Protein AF-A0A0L6JP35-F1 (afdb_monomer_lite)

Sequence (84 aa):
MDKIIKKILLYGLLRRFDDMRYVPGQRVNYKNYSAQIVFYYPSYKKGKDAYTIKFFKDGTEFHRLCVEEELSEEMQIQFDDILK

Secondary structure (DSSP, 8-state):
--HHHHHHHHHHHHHHHHT-SS-TT-EEEETTEEEEEEEEEEEEETTEEEEEEEEEETTEEEEEEEEGGGEEE-----GGGS--

Radius of gyration: 16.92 Å; chains: 1; bounding box: 47×42×33 Å

pLDDT: mean 81.43, std 16.76, range [46.5, 97.81]

Structure (mmCIF, N/CA/C/O backbone):
data_AF-A0A0L6JP35-F1
#
_entry.id   AF-A0A0L6JP35-F1
#
loop_
_atom_site.group_PDB
_atom_site.id
_atom_site.type_symbol
_atom_site.label_atom_id
_atom_site.label_alt_id
_atom_site.label_comp_id
_atom_site.label_asym_id
_atom_site.label_entity_id
_atom_site.label_seq_id
_atom_site.pdbx_PDB_ins_code
_atom_site.Cartn_x
_atom_site.Cartn_y
_atom_site.Cartn_z
_atom_site.occupancy
_atom_site.B_iso_or_equiv
_atom_site.auth_seq_id
_atom_site.auth_comp_id
_atom_site.auth_asym_id
_atom_site.auth_atom_id
_atom_site.pdbx_PDB_model_num
ATOM 1 N N . MET A 1 1 ? 35.952 -8.163 -5.436 1.00 53.91 1 MET A N 1
ATOM 2 C CA . MET A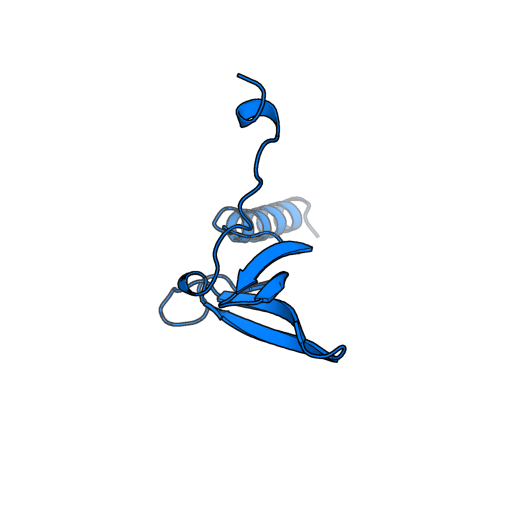 1 1 ? 34.476 -8.046 -5.400 1.00 53.91 1 MET A CA 1
ATOM 3 C C . MET A 1 1 ? 34.143 -6.559 -5.354 1.00 53.91 1 MET A C 1
ATOM 5 O O . MET A 1 1 ? 34.247 -5.920 -4.312 1.00 53.91 1 MET A O 1
ATOM 9 N N . ASP A 1 2 ? 33.948 -5.993 -6.541 1.00 63.34 2 ASP A N 1
ATOM 10 C CA . ASP A 1 2 ? 34.251 -4.600 -6.866 1.00 63.34 2 ASP A CA 1
ATOM 11 C C . ASP A 1 2 ? 33.286 -3.553 -6.308 1.00 63.34 2 ASP A C 1
ATOM 13 O O . ASP A 1 2 ? 32.063 -3.697 -6.376 1.00 63.34 2 ASP A O 1
ATOM 17 N N . LYS A 1 3 ? 33.851 -2.419 -5.865 1.00 67.75 3 LYS A N 1
ATOM 18 C CA . LYS A 1 3 ? 33.106 -1.181 -5.556 1.00 67.75 3 LYS A CA 1
ATOM 19 C C . LYS A 1 3 ? 32.190 -0.764 -6.717 1.00 67.75 3 LYS A C 1
ATOM 21 O O . LYS A 1 3 ? 31.130 -0.193 -6.479 1.00 67.75 3 LYS A O 1
ATOM 26 N N . ILE A 1 4 ? 32.576 -1.090 -7.951 1.00 71.62 4 ILE A N 1
ATOM 27 C CA . ILE A 1 4 ? 31.811 -0.836 -9.178 1.00 71.62 4 ILE A CA 1
ATOM 28 C C . ILE A 1 4 ? 30.510 -1.650 -9.199 1.00 71.62 4 ILE A C 1
ATOM 30 O O . ILE A 1 4 ? 29.452 -1.082 -9.449 1.00 71.62 4 ILE A O 1
ATOM 34 N N . ILE A 1 5 ? 30.552 -2.942 -8.851 1.00 67.06 5 ILE A N 1
ATOM 35 C CA . ILE A 1 5 ? 29.360 -3.808 -8.821 1.00 67.06 5 ILE A CA 1
ATOM 36 C C . ILE A 1 5 ? 28.379 -3.323 -7.748 1.00 67.06 5 ILE A C 1
ATOM 38 O O . ILE A 1 5 ? 27.187 -3.205 -8.016 1.00 67.06 5 ILE A O 1
ATOM 42 N N . LYS A 1 6 ? 28.876 -2.948 -6.559 1.00 64.56 6 LYS A N 1
ATOM 43 C CA . LYS A 1 6 ? 28.037 -2.346 -5.507 1.00 64.56 6 LYS A CA 1
ATOM 44 C C . LYS A 1 6 ? 27.388 -1.039 -5.959 1.00 64.56 6 LYS A C 1
ATOM 46 O O . LYS A 1 6 ? 26.224 -0.814 -5.661 1.00 64.56 6 LYS A O 1
ATOM 51 N N . LYS A 1 7 ? 28.120 -0.193 -6.686 1.00 62.94 7 LYS A N 1
ATOM 52 C CA . LYS A 1 7 ? 27.627 1.095 -7.186 1.00 62.94 7 LYS A CA 1
ATOM 53 C C . LYS A 1 7 ? 26.591 0.915 -8.304 1.00 62.94 7 LYS A C 1
ATOM 55 O O . LYS A 1 7 ? 25.576 1.593 -8.279 1.00 62.94 7 LYS A O 1
ATOM 60 N N . ILE A 1 8 ? 26.782 -0.039 -9.219 1.00 64.12 8 ILE A N 1
ATOM 61 C CA . ILE A 1 8 ? 25.792 -0.392 -10.256 1.00 64.12 8 ILE A CA 1
ATOM 62 C C . ILE A 1 8 ? 24.529 -0.989 -9.630 1.00 64.12 8 ILE A C 1
ATOM 64 O O . ILE A 1 8 ? 23.430 -0.579 -9.990 1.00 64.12 8 ILE A O 1
ATOM 68 N N . LEU A 1 9 ? 24.671 -1.906 -8.667 1.00 61.62 9 LEU A N 1
ATOM 69 C CA . LEU A 1 9 ? 23.534 -2.458 -7.929 1.00 61.62 9 LEU A CA 1
ATOM 70 C C . LEU A 1 9 ? 22.797 -1.370 -7.151 1.00 61.62 9 LEU A C 1
ATOM 72 O O . LEU A 1 9 ? 21.577 -1.322 -7.211 1.00 61.62 9 LEU A O 1
ATOM 76 N N . LEU A 1 10 ? 23.521 -0.468 -6.484 1.00 61.56 10 LEU A N 1
ATOM 77 C CA . LEU A 1 10 ? 22.933 0.657 -5.765 1.00 61.56 10 LEU A CA 1
ATOM 78 C C . LEU A 1 10 ? 22.208 1.611 -6.721 1.00 61.56 10 LEU A C 1
ATOM 80 O O . LEU A 1 10 ? 21.080 1.973 -6.437 1.00 61.56 10 LEU A O 1
ATOM 84 N N . TYR A 1 11 ? 22.780 1.967 -7.874 1.00 57.19 11 TYR A N 1
ATOM 85 C CA . TYR A 1 11 ? 22.084 2.800 -8.862 1.00 57.19 11 TYR A CA 1
ATOM 86 C C . TYR A 1 11 ? 20.883 2.098 -9.499 1.00 57.19 11 TYR A C 1
ATOM 88 O O . TYR A 1 11 ? 19.872 2.744 -9.740 1.00 57.19 11 TYR A O 1
ATOM 96 N N . GLY A 1 12 ? 20.963 0.792 -9.764 1.00 57.69 12 GLY A N 1
ATOM 97 C CA . GLY A 1 12 ? 19.825 0.010 -10.253 1.00 57.69 12 GLY A CA 1
ATOM 98 C C . GLY A 1 12 ? 18.713 -0.127 -9.210 1.00 57.69 12 GLY A C 1
ATOM 99 O O . GLY A 1 12 ? 17.538 -0.140 -9.567 1.00 57.69 12 GLY A O 1
ATOM 100 N N . LEU A 1 13 ? 19.075 -0.190 -7.925 1.00 59.06 13 LEU A N 1
ATOM 101 C CA . LEU A 1 13 ? 18.137 -0.195 -6.806 1.00 59.06 13 LEU A CA 1
ATOM 102 C C . LEU A 1 13 ? 17.512 1.194 -6.607 1.00 59.06 13 LEU A C 1
ATOM 104 O O . LEU A 1 13 ? 16.300 1.291 -6.497 1.00 59.06 13 LEU A O 1
ATOM 108 N N . LEU A 1 14 ? 18.319 2.259 -6.624 1.00 52.97 14 LEU A N 1
ATOM 109 C CA . LEU A 1 14 ? 17.878 3.647 -6.450 1.00 52.97 14 LEU A CA 1
ATOM 110 C C . LEU A 1 14 ? 16.978 4.114 -7.599 1.00 52.97 14 LEU A C 1
ATOM 112 O O . LEU A 1 14 ? 15.913 4.649 -7.328 1.00 52.97 14 LEU A O 1
ATOM 116 N N . ARG A 1 15 ? 17.315 3.803 -8.861 1.00 52.41 15 ARG A N 1
ATOM 117 C CA . ARG A 1 15 ? 16.432 4.104 -10.006 1.00 52.41 15 ARG A CA 1
ATOM 118 C C . ARG A 1 15 ? 15.074 3.412 -9.915 1.00 52.41 15 ARG A C 1
ATOM 120 O O . ARG A 1 15 ? 14.109 3.917 -10.461 1.00 52.41 15 ARG A O 1
ATOM 127 N N . ARG A 1 16 ? 14.985 2.251 -9.253 1.00 55.44 16 ARG A N 1
ATOM 128 C CA . ARG A 1 16 ? 13.698 1.578 -9.018 1.00 55.44 16 ARG A CA 1
ATOM 129 C C . ARG A 1 16 ? 12.842 2.283 -7.970 1.00 55.44 16 ARG A C 1
ATOM 131 O O . ARG A 1 16 ? 11.661 1.984 -7.917 1.00 55.44 16 ARG A O 1
ATOM 138 N N . PHE A 1 17 ? 13.410 3.169 -7.154 1.00 58.31 17 PHE A N 1
ATOM 139 C CA . PHE A 1 17 ? 12.678 3.955 -6.160 1.00 58.31 17 PHE A CA 1
ATOM 140 C C . PHE A 1 17 ? 12.363 5.386 -6.623 1.00 58.31 17 PHE A C 1
ATOM 142 O O . PHE A 1 17 ? 11.512 6.009 -6.000 1.00 58.31 17 PHE A O 1
ATOM 149 N N . ASP A 1 18 ? 12.990 5.893 -7.693 1.00 63.22 18 ASP A N 1
ATOM 150 C CA . ASP A 1 18 ? 12.730 7.248 -8.220 1.00 63.22 18 ASP A CA 1
ATOM 151 C C . ASP A 1 18 ? 11.300 7.423 -8.774 1.00 63.22 18 ASP A C 1
ATOM 153 O O . ASP A 1 18 ? 10.750 8.516 -8.688 1.00 63.22 18 ASP A O 1
ATOM 157 N N . ASP A 1 19 ? 10.666 6.354 -9.270 1.00 75.19 19 ASP A N 1
ATOM 158 C CA . ASP A 1 19 ? 9.282 6.393 -9.786 1.00 75.19 19 ASP A CA 1
ATOM 159 C C . ASP A 1 19 ? 8.217 6.126 -8.702 1.00 75.19 19 ASP A C 1
ATOM 161 O O . ASP A 1 19 ? 7.019 6.132 -8.970 1.00 75.19 19 ASP A O 1
ATOM 165 N N . MET A 1 20 ? 8.631 5.860 -7.461 1.00 86.38 20 MET A N 1
ATOM 166 C CA . MET A 1 20 ? 7.712 5.479 -6.392 1.00 86.38 20 MET A CA 1
ATOM 167 C C . MET A 1 20 ? 6.949 6.697 -5.861 1.00 86.38 20 MET A C 1
ATOM 169 O O . MET A 1 20 ? 7.513 7.534 -5.155 1.00 86.38 20 MET A O 1
ATOM 173 N N . ARG A 1 21 ? 5.638 6.755 -6.117 1.00 91.06 21 ARG A N 1
ATOM 174 C CA . ARG A 1 21 ? 4.775 7.841 -5.633 1.00 91.06 21 ARG A CA 1
ATOM 175 C C . ARG A 1 21 ? 4.586 7.844 -4.116 1.00 91.06 21 ARG A C 1
ATOM 177 O O . ARG A 1 21 ? 4.487 8.912 -3.515 1.00 91.06 21 ARG A O 1
ATOM 184 N N . TYR A 1 22 ? 4.524 6.662 -3.499 1.00 92.31 22 TYR A N 1
ATOM 185 C CA . TYR A 1 22 ? 4.294 6.518 -2.060 1.00 92.31 22 TYR A CA 1
ATOM 186 C C . TYR A 1 22 ? 5.400 5.714 -1.378 1.00 92.31 22 TYR A C 1
ATOM 188 O O . TYR A 1 22 ? 5.661 4.570 -1.744 1.00 92.31 22 TYR A O 1
ATOM 196 N N . VAL A 1 23 ? 6.021 6.271 -0.338 1.00 92.06 23 VAL A N 1
ATOM 197 C CA . VAL A 1 23 ? 7.139 5.611 0.359 1.00 92.06 23 VAL A CA 1
ATOM 198 C C . VAL A 1 23 ? 6.648 4.624 1.429 1.00 92.06 23 VAL A C 1
ATOM 200 O O . VAL A 1 23 ? 5.647 4.897 2.096 1.00 92.06 23 VAL A O 1
ATOM 203 N N . PRO A 1 24 ? 7.344 3.497 1.685 1.00 93.00 24 PRO A N 1
ATOM 204 C CA . PRO A 1 24 ? 7.064 2.653 2.845 1.00 93.00 24 PRO A CA 1
ATOM 205 C C . PRO A 1 24 ? 7.037 3.463 4.146 1.00 93.00 24 PRO A C 1
ATOM 207 O O . PRO A 1 24 ? 7.927 4.265 4.417 1.00 93.00 24 PRO A O 1
ATOM 210 N N . GLY A 1 25 ? 6.000 3.258 4.954 1.00 93.06 25 GLY A N 1
ATOM 211 C CA . GLY A 1 25 ? 5.728 4.025 6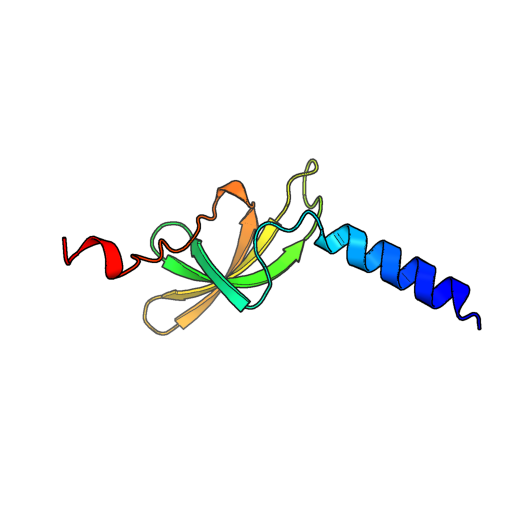.168 1.00 93.06 25 GLY A CA 1
ATOM 212 C C . GLY A 1 25 ? 4.837 5.256 5.963 1.00 93.06 25 GLY A C 1
ATOM 213 O O . GLY A 1 25 ? 4.272 5.742 6.945 1.00 93.06 25 GLY A O 1
ATOM 214 N N . GLN A 1 26 ? 4.641 5.728 4.728 1.00 94.19 26 GLN A N 1
ATOM 215 C CA . GLN A 1 26 ? 3.738 6.843 4.430 1.00 94.19 26 GLN A CA 1
ATOM 216 C C . GLN A 1 26 ? 2.280 6.466 4.692 1.00 94.19 26 GLN A C 1
ATOM 218 O O . GLN A 1 26 ? 1.859 5.342 4.402 1.00 94.19 26 GLN A O 1
ATOM 223 N N . ARG A 1 27 ? 1.510 7.421 5.223 1.00 96.00 27 ARG A N 1
ATOM 224 C CA . ARG A 1 27 ? 0.055 7.303 5.330 1.00 96.00 27 ARG A CA 1
ATOM 225 C C . ARG A 1 27 ? -0.623 7.724 4.035 1.00 96.00 27 ARG A C 1
ATOM 227 O O . ARG A 1 27 ? -0.260 8.729 3.428 1.00 96.00 27 ARG A O 1
ATOM 234 N N . VAL A 1 28 ? -1.605 6.934 3.635 1.00 95.50 28 VAL A N 1
ATOM 235 C CA . VAL A 1 28 ? -2.401 7.105 2.423 1.00 95.50 28 VAL A CA 1
ATOM 236 C C . VAL A 1 28 ? -3.845 6.733 2.720 1.00 95.50 28 VAL A C 1
ATOM 238 O O . VAL A 1 28 ? -4.134 5.997 3.663 1.00 95.50 28 VAL A O 1
ATOM 241 N N . ASN A 1 29 ? -4.757 7.192 1.881 1.00 96.12 29 ASN A N 1
ATOM 242 C CA . ASN A 1 29 ? -6.135 6.740 1.894 1.00 96.12 29 ASN A CA 1
ATOM 243 C C . ASN A 1 29 ? -6.300 5.572 0.923 1.00 96.12 29 ASN A C 1
ATOM 245 O O . ASN A 1 29 ? -5.883 5.645 -0.231 1.00 96.12 29 ASN A O 1
ATOM 249 N N . TYR A 1 30 ? -6.946 4.504 1.384 1.00 95.31 30 TYR A N 1
ATOM 250 C CA . TYR A 1 30 ? -7.406 3.402 0.547 1.00 95.31 30 TYR A CA 1
ATOM 251 C C . TYR A 1 30 ? -8.904 3.207 0.765 1.00 95.31 30 TYR A C 1
ATOM 253 O O . TYR A 1 30 ? -9.347 2.736 1.820 1.00 95.31 30 TYR A O 1
ATOM 261 N N . LYS A 1 31 ? -9.706 3.562 -0.245 1.00 91.94 31 LYS A N 1
ATOM 262 C CA . LYS A 1 31 ? -11.173 3.634 -0.132 1.00 91.94 31 LYS A CA 1
ATOM 263 C C . LYS A 1 31 ? -11.569 4.537 1.047 1.00 91.94 31 LYS A C 1
ATOM 265 O O . LYS A 1 31 ? -11.274 5.722 1.015 1.00 91.94 31 LYS A O 1
ATOM 270 N N . ASN A 1 32 ? -12.180 3.973 2.090 1.00 91.00 32 ASN A N 1
ATOM 271 C CA . ASN A 1 32 ? -12.617 4.696 3.289 1.00 91.00 32 ASN A CA 1
ATOM 272 C C . ASN A 1 32 ? -11.706 4.436 4.504 1.00 91.00 32 ASN A C 1
ATOM 274 O O . ASN A 1 32 ? -12.124 4.657 5.638 1.00 91.00 32 ASN A O 1
ATOM 278 N N . TYR A 1 33 ? -10.500 3.905 4.289 1.00 93.44 33 TYR A N 1
ATOM 279 C CA . TYR A 1 33 ? -9.559 3.563 5.354 1.00 93.44 33 TYR A CA 1
ATOM 280 C C . TYR A 1 33 ? -8.289 4.407 5.246 1.00 93.44 33 TYR A C 1
ATOM 282 O O . TYR A 1 33 ? -7.711 4.515 4.164 1.00 93.44 33 TYR A O 1
ATOM 290 N N . SER A 1 34 ? -7.823 4.931 6.383 1.00 95.00 34 SER A N 1
ATOM 291 C CA . SER A 1 34 ? -6.446 5.416 6.515 1.00 95.00 34 SER A CA 1
ATOM 292 C C . SER A 1 34 ? -5.529 4.195 6.618 1.00 95.00 34 SER A C 1
ATOM 294 O O . SER A 1 34 ? -5.735 3.303 7.450 1.00 95.00 34 SER A O 1
ATOM 296 N N . ALA A 1 35 ? -4.566 4.118 5.711 1.00 96.75 35 ALA A N 1
ATOM 297 C CA . ALA A 1 35 ? -3.667 2.994 5.532 1.00 96.75 35 ALA A CA 1
ATOM 298 C C . ALA A 1 35 ? -2.211 3.465 5.528 1.00 96.75 35 ALA A C 1
ATOM 300 O O . ALA A 1 35 ? -1.911 4.630 5.287 1.00 96.75 35 ALA A O 1
ATOM 301 N N . GLN A 1 36 ? -1.287 2.546 5.783 1.00 97.44 36 GLN A N 1
ATOM 302 C CA . GLN A 1 36 ? 0.147 2.793 5.711 1.00 97.44 36 GLN A CA 1
ATOM 303 C C . GLN A 1 36 ? 0.769 1.919 4.625 1.00 97.44 36 GLN A C 1
ATOM 305 O O . GLN A 1 36 ? 0.506 0.715 4.579 1.00 97.44 36 GLN A O 1
ATOM 310 N N . ILE A 1 37 ? 1.625 2.498 3.783 1.00 96.88 37 ILE A N 1
ATOM 311 C CA . ILE A 1 37 ? 2.408 1.732 2.810 1.00 96.88 37 ILE A CA 1
ATOM 312 C C . ILE A 1 37 ? 3.383 0.819 3.551 1.00 96.88 37 ILE A C 1
ATOM 314 O O . ILE A 1 37 ? 4.125 1.256 4.429 1.00 96.88 37 ILE A O 1
ATOM 318 N N . VAL A 1 38 ? 3.411 -0.452 3.175 1.00 96.56 38 VAL A N 1
ATOM 319 C CA . VAL A 1 38 ? 4.341 -1.457 3.704 1.00 96.56 38 VAL A CA 1
ATOM 320 C C . VAL A 1 38 ? 5.426 -1.767 2.683 1.00 96.56 38 VAL A C 1
ATOM 322 O O . VAL A 1 38 ? 6.598 -1.863 3.038 1.00 96.56 38 VAL A O 1
ATOM 325 N N . PHE A 1 39 ? 5.046 -1.930 1.416 1.00 93.69 39 PHE A N 1
ATOM 326 C CA . PHE A 1 39 ? 5.970 -2.342 0.366 1.00 93.69 39 PHE A CA 1
ATOM 327 C C . PHE A 1 39 ? 5.541 -1.814 -1.001 1.00 93.69 39 PHE A C 1
ATOM 329 O O . PHE A 1 39 ? 4.345 -1.694 -1.262 1.00 93.69 39 PHE A O 1
ATOM 336 N N . TYR A 1 40 ? 6.516 -1.557 -1.871 1.00 92.56 40 TYR A N 1
ATOM 337 C CA . TYR A 1 40 ? 6.323 -1.075 -3.236 1.00 92.56 40 TYR A CA 1
ATOM 338 C C . TYR A 1 40 ? 6.749 -2.135 -4.261 1.00 92.56 40 TYR A C 1
ATOM 340 O O . TYR A 1 40 ? 7.826 -2.724 -4.153 1.00 92.56 40 TYR A O 1
ATOM 348 N N . TYR A 1 41 ? 5.902 -2.370 -5.259 1.00 90.75 41 TYR A N 1
ATOM 349 C CA . TYR A 1 41 ? 6.130 -3.294 -6.365 1.00 90.75 41 TYR A CA 1
ATOM 350 C C . TYR A 1 41 ? 6.148 -2.516 -7.687 1.00 90.75 41 TYR A C 1
ATOM 352 O O . TYR A 1 41 ? 5.079 -2.293 -8.269 1.00 90.75 41 TYR A O 1
ATOM 360 N N . PRO A 1 42 ? 7.337 -2.136 -8.188 1.00 87.44 42 PRO A N 1
ATOM 361 C CA . PRO A 1 42 ? 7.449 -1.453 -9.470 1.00 87.44 42 PRO A CA 1
ATOM 362 C C . PRO A 1 42 ? 7.009 -2.369 -10.616 1.00 87.44 42 PRO A C 1
ATOM 364 O O . PRO A 1 42 ? 7.381 -3.547 -10.656 1.00 87.44 42 PRO A O 1
ATOM 367 N N . SER A 1 43 ? 6.258 -1.822 -11.574 1.00 85.50 43 SER A N 1
ATOM 368 C CA . SER A 1 43 ? 5.836 -2.491 -12.814 1.00 85.50 43 SER A CA 1
ATOM 369 C C . SER A 1 43 ? 5.151 -3.852 -12.601 1.00 85.50 43 SER A C 1
ATOM 371 O O . SER A 1 43 ? 5.362 -4.789 -13.374 1.00 85.50 43 SER A O 1
ATOM 373 N N . TYR A 1 44 ? 4.319 -3.979 -11.564 1.00 82.50 44 TYR A N 1
ATOM 374 C CA . TYR A 1 44 ? 3.716 -5.242 -11.131 1.00 82.50 44 TYR A CA 1
ATOM 375 C C . TYR A 1 44 ? 2.928 -5.984 -12.229 1.00 82.50 44 TYR A C 1
ATOM 377 O O . TYR A 1 44 ? 3.329 -7.060 -12.673 1.00 82.50 44 TYR A O 1
ATOM 385 N N . LYS A 1 45 ? 1.780 -5.455 -12.670 1.00 80.12 45 LYS A N 1
ATOM 386 C CA . LYS A 1 45 ? 0.952 -6.077 -13.722 1.00 80.12 45 LYS A CA 1
ATOM 387 C C . LYS A 1 45 ? 0.658 -5.063 -14.807 1.00 80.12 45 LYS A C 1
ATOM 389 O O . LYS A 1 45 ? 0.139 -3.990 -14.526 1.00 80.12 45 LYS A O 1
ATOM 394 N N . LYS A 1 46 ? 0.942 -5.438 -16.059 1.00 83.81 46 LYS A N 1
ATOM 395 C CA . LYS A 1 46 ? 0.773 -4.571 -17.241 1.00 83.81 46 LYS A CA 1
ATOM 396 C C . LYS A 1 46 ? 1.517 -3.230 -17.106 1.00 83.81 46 LYS A C 1
ATOM 398 O O . LYS A 1 46 ? 1.017 -2.211 -17.563 1.00 83.81 46 LYS A O 1
ATOM 403 N N . GLY A 1 47 ? 2.674 -3.238 -16.439 1.00 83.50 47 GLY A N 1
ATOM 404 C CA . GLY A 1 47 ? 3.465 -2.031 -16.191 1.00 83.50 47 GLY A CA 1
ATOM 405 C C . GLY A 1 47 ? 2.867 -1.073 -15.159 1.00 83.50 47 GLY A C 1
ATOM 406 O O . GLY A 1 47 ? 3.408 0.007 -14.988 1.00 83.50 47 GLY A O 1
ATOM 407 N N . LYS A 1 48 ? 1.779 -1.448 -14.472 1.00 87.00 48 LYS A N 1
ATOM 408 C CA . LYS A 1 48 ? 1.229 -0.647 -13.377 1.00 87.00 48 LYS A CA 1
ATOM 409 C C . LYS A 1 48 ? 1.950 -0.931 -12.073 1.00 87.00 48 LYS A C 1
ATOM 411 O O . LYS A 1 48 ? 2.177 -2.097 -11.733 1.00 87.00 48 LYS A O 1
ATOM 416 N N . ASP A 1 49 ? 2.196 0.130 -11.331 1.00 92.12 49 ASP A N 1
ATOM 417 C CA . ASP A 1 49 ? 2.755 0.083 -9.994 1.00 92.12 49 ASP A CA 1
ATOM 418 C C . ASP A 1 49 ? 1.719 -0.361 -8.961 1.00 92.12 49 ASP A C 1
ATOM 420 O O . ASP A 1 49 ? 0.515 -0.093 -9.071 1.00 92.12 49 ASP A O 1
ATOM 424 N N . ALA A 1 50 ? 2.190 -1.111 -7.969 1.00 94.44 50 ALA A N 1
ATOM 425 C CA . ALA A 1 50 ? 1.357 -1.652 -6.908 1.00 94.44 50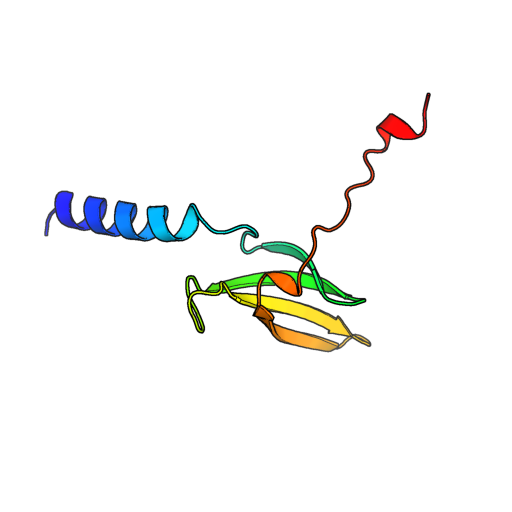 ALA A CA 1
ATOM 426 C C . ALA A 1 50 ? 2.042 -1.532 -5.550 1.00 94.44 50 ALA A C 1
ATOM 428 O O . ALA A 1 50 ? 3.267 -1.490 -5.444 1.00 94.44 50 ALA A O 1
ATOM 429 N N . TYR A 1 51 ? 1.232 -1.530 -4.499 1.00 95.75 51 TYR A N 1
ATOM 430 C CA . TYR A 1 51 ? 1.682 -1.356 -3.128 1.00 95.75 51 TYR A CA 1
ATOM 431 C C . TYR A 1 51 ? 0.994 -2.375 -2.225 1.00 95.75 51 TYR A C 1
ATOM 433 O O . TYR A 1 51 ? -0.199 -2.646 -2.370 1.00 95.75 51 TYR A O 1
ATOM 441 N N . THR A 1 52 ? 1.740 -2.926 -1.269 1.00 97.69 52 THR A N 1
ATOM 442 C CA . THR A 1 52 ? 1.123 -3.554 -0.097 1.00 97.69 52 THR A CA 1
A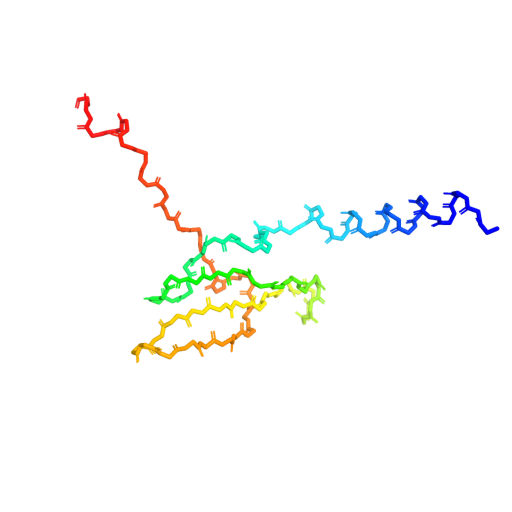TOM 443 C C . THR A 1 52 ? 0.894 -2.468 0.934 1.00 97.69 52 THR A C 1
ATOM 445 O O . THR A 1 52 ? 1.834 -1.778 1.326 1.00 97.69 52 THR A O 1
ATOM 448 N N . ILE A 1 53 ? -0.343 -2.348 1.394 1.00 97.69 53 ILE A N 1
ATOM 449 C CA . ILE A 1 53 ? -0.751 -1.452 2.468 1.00 97.69 53 ILE A CA 1
ATOM 450 C C . ILE A 1 53 ? -1.190 -2.251 3.687 1.00 97.69 53 ILE A C 1
ATOM 452 O O . ILE A 1 53 ? -1.641 -3.393 3.560 1.00 97.69 53 ILE A O 1
ATOM 456 N N . LYS A 1 54 ? -1.125 -1.620 4.857 1.00 97.81 54 LYS A N 1
ATOM 457 C CA . LYS A 1 54 ? -1.774 -2.105 6.073 1.00 97.81 54 LYS A CA 1
ATOM 458 C C . LYS A 1 54 ? -2.745 -1.073 6.628 1.00 97.81 54 LYS A C 1
ATOM 460 O O . LYS A 1 54 ? -2.467 0.122 6.582 1.00 97.81 54 LYS A O 1
ATOM 465 N N . PHE A 1 55 ? -3.876 -1.526 7.146 1.00 96.81 55 PHE A N 1
ATOM 466 C CA . PHE A 1 55 ? -4.893 -0.673 7.760 1.00 96.81 55 PHE A CA 1
ATOM 467 C C . PHE A 1 55 ? -5.658 -1.447 8.831 1.00 96.81 55 PHE A C 1
ATOM 469 O O . PHE A 1 55 ? -5.669 -2.677 8.829 1.00 96.81 55 PHE A O 1
ATOM 476 N N . PHE A 1 56 ? -6.312 -0.726 9.738 1.00 95.44 56 PHE A N 1
ATOM 477 C CA . PHE A 1 56 ? -7.148 -1.329 10.770 1.00 95.44 56 PHE A CA 1
ATOM 478 C C . PHE A 1 56 ? -8.622 -1.245 10.389 1.00 95.44 56 PHE A C 1
ATOM 480 O O . PHE A 1 56 ? -9.105 -0.209 9.933 1.00 95.44 56 PHE A O 1
ATOM 487 N N . LYS A 1 57 ? -9.348 -2.336 10.620 1.00 93.62 57 LYS A N 1
ATOM 488 C CA . LYS A 1 57 ? -10.807 -2.381 10.556 1.00 93.62 57 LYS A CA 1
ATOM 489 C C . LYS A 1 57 ? -11.308 -3.141 11.777 1.00 93.62 57 LYS A C 1
ATOM 491 O O . LYS A 1 57 ? -10.883 -4.269 12.007 1.00 93.62 57 LYS A O 1
ATOM 496 N N . ASP A 1 58 ? -12.179 -2.509 12.560 1.00 94.50 58 ASP A N 1
ATOM 497 C CA . ASP A 1 58 ? -12.795 -3.102 13.756 1.00 94.50 58 ASP A CA 1
ATOM 498 C C . ASP A 1 58 ? -11.753 -3.700 14.728 1.00 94.50 58 ASP A C 1
ATOM 500 O O . ASP A 1 58 ? -11.892 -4.812 15.229 1.00 94.50 58 ASP A O 1
ATOM 504 N N . GLY A 1 59 ? -10.642 -2.980 14.937 1.00 94.19 59 GLY A N 1
ATOM 505 C CA . GLY A 1 59 ? -9.536 -3.406 15.808 1.00 94.19 59 GLY A CA 1
ATOM 506 C C . GLY A 1 59 ? -8.618 -4.492 15.230 1.00 94.19 59 GLY A C 1
ATOM 507 O O . GLY A 1 59 ? -7.629 -4.847 15.863 1.00 94.19 59 GLY A O 1
ATOM 508 N N . THR A 1 60 ? -8.898 -4.993 14.027 1.00 97.19 60 THR A N 1
ATOM 509 C CA . THR A 1 60 ? -8.089 -6.016 13.348 1.00 97.19 60 THR A CA 1
ATOM 510 C C . THR A 1 60 ? -7.197 -5.374 12.283 1.00 97.19 60 THR A C 1
ATOM 512 O O . THR A 1 60 ? -7.670 -4.549 11.499 1.00 97.19 60 THR A O 1
ATOM 515 N N . GLU A 1 61 ? -5.911 -5.741 12.242 1.00 97.12 61 GLU A N 1
ATOM 516 C CA . GLU A 1 61 ? -4.976 -5.298 11.197 1.00 97.12 61 GLU A CA 1
ATOM 517 C C . GLU A 1 61 ? -5.151 -6.143 9.928 1.00 97.12 61 GLU A C 1
ATOM 519 O O . GLU A 1 61 ? -5.133 -7.373 9.969 1.00 97.12 61 GLU A O 1
ATOM 524 N N . PHE A 1 62 ? -5.284 -5.477 8.785 1.00 97.00 62 PHE A N 1
ATOM 525 C CA . PHE A 1 62 ? -5.369 -6.102 7.473 1.00 97.00 62 PHE A CA 1
ATOM 526 C C . PHE A 1 62 ? -4.216 -5.645 6.597 1.00 97.00 62 PHE A C 1
ATOM 528 O O . PHE A 1 62 ? -3.865 -4.468 6.589 1.00 97.00 62 PHE A O 1
ATOM 535 N N . HIS A 1 63 ? -3.680 -6.575 5.808 1.00 97.56 63 HIS A N 1
ATOM 536 C CA . HIS A 1 63 ? -2.674 -6.308 4.783 1.00 97.56 63 HIS A CA 1
ATOM 537 C C . HIS A 1 63 ? -3.289 -6.560 3.414 1.00 97.56 63 HIS A C 1
ATOM 539 O O . HIS A 1 63 ? -3.971 -7.567 3.210 1.00 97.56 63 HIS A O 1
ATOM 545 N N . ARG A 1 64 ? -3.073 -5.648 2.467 1.00 96.62 64 ARG A N 1
ATOM 546 C CA . ARG A 1 64 ? -3.662 -5.758 1.131 1.00 96.62 64 ARG A CA 1
ATOM 547 C C . ARG A 1 64 ? -2.728 -5.240 0.052 1.00 96.62 64 ARG A C 1
ATOM 549 O O . ARG A 1 64 ? -2.158 -4.170 0.199 1.00 96.62 64 ARG A O 1
ATOM 556 N N . LEU A 1 65 ? -2.636 -5.987 -1.046 1.00 96.25 65 LEU A N 1
ATOM 557 C CA . LEU A 1 65 ? -2.034 -5.529 -2.295 1.00 96.25 65 LEU A CA 1
ATOM 558 C C . LEU A 1 65 ? -3.083 -4.756 -3.110 1.00 96.25 65 LEU A C 1
ATOM 560 O O . LEU A 1 65 ? -4.176 -5.279 -3.348 1.00 96.25 65 LEU A O 1
ATOM 564 N N . CYS A 1 66 ? -2.745 -3.548 -3.545 1.00 94.50 66 CYS A N 1
ATOM 565 C CA . CYS A 1 66 ? -3.569 -2.702 -4.410 1.00 94.50 66 CYS A CA 1
ATOM 566 C C . CYS A 1 66 ? -2.700 -1.989 -5.452 1.00 94.50 66 CYS A C 1
ATOM 568 O O . CYS A 1 66 ? -1.485 -1.871 -5.279 1.00 94.50 66 CYS A O 1
ATOM 570 N N . VAL A 1 67 ? -3.305 -1.544 -6.554 1.00 94.62 67 VAL A N 1
ATOM 571 C CA . VAL A 1 67 ? -2.588 -0.727 -7.550 1.00 94.62 67 VAL A CA 1
ATOM 572 C C . VAL A 1 67 ? -2.530 0.733 -7.103 1.00 94.62 67 VAL A C 1
ATOM 574 O O . VAL A 1 67 ? -3.356 1.161 -6.298 1.00 94.62 67 VAL A O 1
ATOM 577 N N . GLU A 1 68 ? -1.569 1.499 -7.623 1.00 93.88 68 GLU A N 1
ATOM 578 C CA . GLU A 1 68 ? -1.371 2.910 -7.252 1.00 93.88 68 GLU A CA 1
ATOM 579 C C . GLU A 1 68 ? -2.650 3.757 -7.357 1.00 93.88 68 GLU A C 1
ATOM 581 O O . GLU A 1 68 ? -2.937 4.559 -6.477 1.00 93.88 68 GLU A O 1
ATOM 586 N N . GLU A 1 69 ? -3.447 3.532 -8.403 1.00 92.88 69 GLU A N 1
ATOM 587 C CA . GLU A 1 69 ? -4.684 4.271 -8.703 1.00 92.88 69 GLU A CA 1
ATOM 588 C C . GLU A 1 69 ? -5.772 4.125 -7.621 1.00 92.88 69 GLU A C 1
ATOM 590 O O . GLU A 1 69 ? -6.714 4.913 -7.583 1.00 92.88 69 GLU A O 1
ATOM 595 N N . GLU A 1 70 ? -5.675 3.111 -6.754 1.00 95.06 70 GLU A N 1
ATOM 596 C CA . GLU A 1 70 ? -6.606 2.902 -5.636 1.00 95.06 70 GLU A CA 1
ATOM 597 C C . GLU A 1 70 ? -6.229 3.704 -4.381 1.00 95.06 70 GLU A C 1
ATOM 599 O O . GLU A 1 70 ? -6.958 3.660 -3.384 1.00 95.06 70 GLU A O 1
ATOM 604 N N . LEU A 1 71 ? -5.085 4.391 -4.413 1.00 95.12 71 LEU A N 1
ATOM 605 C CA . LEU A 1 71 ? -4.548 5.168 -3.309 1.00 95.12 71 LEU A CA 1
ATOM 606 C C . LEU A 1 71 ? -4.693 6.663 -3.574 1.00 95.12 71 LEU A C 1
ATOM 608 O O . LEU A 1 71 ? -4.631 7.140 -4.707 1.00 95.12 71 LEU A O 1
ATOM 612 N N . SER A 1 72 ? -4.851 7.417 -2.497 1.00 94.62 72 SER A N 1
ATOM 613 C CA . SER A 1 72 ? -4.730 8.869 -2.525 1.00 94.62 72 SER A CA 1
ATOM 614 C C . SER A 1 72 ? -3.949 9.364 -1.318 1.00 94.62 72 SER A C 1
ATOM 616 O O . SER A 1 72 ? -3.802 8.670 -0.310 1.00 94.62 72 SER A O 1
ATOM 618 N N . GLU A 1 73 ? -3.393 10.564 -1.431 1.00 90.75 73 GLU A N 1
ATOM 619 C CA . GLU A 1 73 ? -2.674 11.190 -0.325 1.00 90.75 73 GLU A CA 1
ATOM 620 C C . GLU A 1 73 ? -3.647 11.502 0.821 1.00 90.75 73 GLU A C 1
ATOM 622 O O . GLU A 1 73 ? -4.799 11.890 0.602 1.00 90.75 73 GLU A O 1
ATOM 627 N N . GLU A 1 74 ? -3.197 11.303 2.060 1.00 81.62 74 GLU A N 1
ATOM 628 C CA . GLU A 1 74 ? -3.925 11.792 3.228 1.00 81.62 74 GLU A CA 1
ATOM 629 C C . GLU A 1 74 ? -3.798 13.319 3.217 1.00 81.62 74 GLU A C 1
ATOM 631 O O . GLU A 1 74 ? -2.702 13.853 3.380 1.00 81.62 74 GLU A O 1
ATOM 636 N N . MET A 1 75 ? -4.896 14.022 2.917 1.00 65.00 75 MET A N 1
ATOM 637 C CA . MET A 1 75 ? -4.899 15.478 2.797 1.00 65.00 75 MET A CA 1
ATOM 638 C C . MET A 1 75 ? -4.426 16.088 4.122 1.00 65.00 75 MET A C 1
ATOM 640 O O . MET A 1 75 ? -5.150 16.068 5.118 1.00 65.00 75 MET A O 1
ATOM 644 N N . GLN A 1 76 ? -3.201 16.613 4.150 1.00 56.31 76 GLN A N 1
ATOM 645 C CA . GLN A 1 76 ? -2.728 17.411 5.273 1.00 56.31 76 GLN A CA 1
ATOM 646 C C . GLN A 1 76 ? -3.427 18.764 5.191 1.00 56.31 76 GLN A C 1
ATOM 648 O O . GLN A 1 76 ? -3.070 19.603 4.369 1.00 56.31 76 GLN A O 1
ATOM 653 N N . ILE A 1 77 ? -4.437 18.977 6.033 1.00 52.97 77 ILE A N 1
ATOM 654 C CA . ILE A 1 77 ? -4.936 20.328 6.283 1.00 52.97 77 ILE A CA 1
ATOM 655 C C . ILE A 1 77 ? -3.779 21.083 6.945 1.00 52.97 77 ILE A C 1
ATOM 657 O O . ILE A 1 77 ? -3.440 20.814 8.099 1.00 52.97 77 ILE A O 1
ATOM 661 N N . GLN A 1 78 ? -3.137 21.986 6.205 1.00 53.72 78 GLN A N 1
ATOM 662 C CA . GLN A 1 78 ? -2.244 22.964 6.810 1.00 53.72 78 GLN A CA 1
ATOM 663 C C . GLN A 1 78 ? -3.118 23.920 7.623 1.00 53.72 78 GLN A C 1
ATOM 665 O O . GLN A 1 78 ? -4.004 24.581 7.088 1.00 53.72 78 GLN A O 1
ATOM 670 N N . PHE A 1 79 ? -2.902 23.959 8.938 1.00 55.78 79 PHE A N 1
ATOM 671 C CA . PHE A 1 79 ? -3.664 24.812 9.856 1.00 55.78 79 PHE A CA 1
ATOM 672 C C . PHE A 1 79 ? -3.537 26.315 9.542 1.00 55.78 79 PHE A C 1
ATOM 674 O O . PHE A 1 79 ? -4.359 27.101 10.012 1.00 55.78 79 PHE A O 1
ATOM 681 N N . ASP A 1 80 ? -2.560 26.710 8.723 1.00 58.66 80 ASP A N 1
ATOM 682 C CA . ASP A 1 80 ? -2.303 28.103 8.348 1.00 58.66 80 ASP A CA 1
ATOM 683 C C . ASP A 1 80 ? -3.406 28.728 7.467 1.00 58.66 80 ASP A C 1
ATOM 685 O O . ASP A 1 80 ? -3.506 29.953 7.408 1.00 58.66 80 ASP A O 1
ATOM 689 N N . ASP A 1 81 ? -4.284 27.926 6.849 1.00 53.94 81 ASP A N 1
ATOM 690 C CA . ASP A 1 81 ? -5.416 28.428 6.047 1.00 53.94 81 ASP A CA 1
ATOM 691 C C . ASP A 1 81 ? -6.674 28.759 6.875 1.00 53.94 81 ASP A C 1
ATOM 693 O O . ASP A 1 81 ? -7.622 29.343 6.354 1.00 53.94 81 ASP A O 1
ATOM 697 N N . ILE A 1 82 ? -6.705 28.418 8.170 1.00 58.59 82 ILE A N 1
ATOM 698 C CA . ILE A 1 82 ? -7.882 28.635 9.039 1.00 58.59 82 ILE A CA 1
ATOM 699 C C . ILE A 1 82 ? -7.822 29.996 9.766 1.00 58.59 82 ILE A C 1
ATOM 701 O O . ILE A 1 82 ? -8.826 30.454 10.305 1.00 58.59 82 ILE A O 1
ATOM 705 N N . LEU A 1 83 ? -6.666 30.671 9.777 1.00 53.16 83 LEU A N 1
ATOM 706 C CA . LEU A 1 83 ? -6.428 31.891 10.567 1.00 53.16 83 LEU A CA 1
ATOM 707 C C . 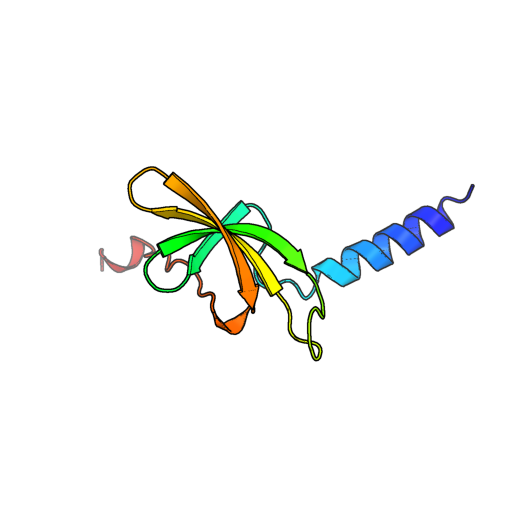LEU A 1 83 ? -6.299 33.190 9.741 1.00 53.16 83 LEU A C 1
ATOM 709 O O . LEU A 1 83 ? -5.732 34.161 10.244 1.00 53.16 83 LEU A O 1
ATOM 713 N N . LYS A 1 84 ? -6.819 33.242 8.506 1.00 46.50 84 LYS A N 1
ATOM 714 C CA . LYS A 1 84 ? -6.912 34.487 7.716 1.00 46.50 84 LYS A CA 1
ATOM 715 C C . LYS A 1 84 ? -8.325 35.044 7.639 1.00 46.50 84 LYS A C 1
ATOM 717 O O . LYS A 1 84 ? -9.259 34.250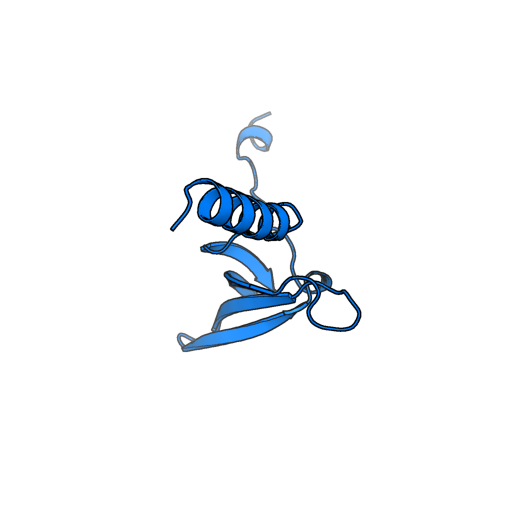 7.403 1.00 46.50 84 LYS A O 1
#

Foldseek 3Di:
DDPVVVVVVVVVVVVQCVPPPADAQAWKDQPPWTWGFHDKDQLPDPRFIKTWIWTDDPNDIDIDIDTPVRIGHPDPPPCVVVPD

Organism: NCBI:txid398512